Protein AF-A0A7S0Y598-F1 (afdb_monomer_lite)

Radius of gyration: 18.33 Å; chains: 1; bounding box: 44×48×48 Å

Organism: Hemiselmis andersenii (NCBI:txid464988)

InterPro domains:
  IPR036770 Ankyrin repeat-containing domain superfamily [G3DSA:1.25.40.20] (1-111)
  IPR036770 Ankyrin repeat-containing domain superfamily [SSF48403] (4-47)

Secondary structure (DSSP, 8-state):
-HHHHHHHHHHHTT-GGGGG---TTS--HHHHHHHTT-HHHHHHHHHHTSEEEEEEETTEEEEEE--TTTS------GGG-TT-SS--S-TT-S--TT---S----------

pLDDT: mean 71.11, std 19.18, range [39.94, 94.44]

Sequence (112 aa):
HRQSHIIEWLMNNGAAPSLQVMNDDYLTPFTLAARHGFVDIFYMFLTRYMRDTAWRYGEVQMSRMSLEQLDSFRMGHPTDFEDAEKTIPKPWALHSDKWRSAIEVIVEHEVD

Structure (mmCIF, N/CA/C/O backbone):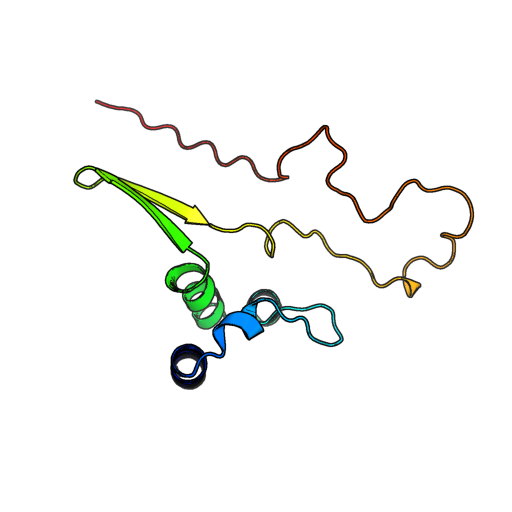
data_AF-A0A7S0Y598-F1
#
_entry.id   AF-A0A7S0Y598-F1
#
loop_
_atom_site.group_PDB
_atom_site.id
_atom_site.type_symbol
_atom_site.label_atom_id
_atom_site.label_alt_id
_atom_site.label_comp_id
_atom_site.label_asym_id
_atom_site.label_entity_id
_atom_site.label_seq_id
_atom_site.pdbx_PDB_ins_code
_atom_site.Cartn_x
_atom_site.Cartn_y
_atom_site.Cartn_z
_atom_site.occupancy
_atom_site.B_iso_or_equiv
_atom_site.auth_seq_id
_atom_site.auth_comp_id
_atom_site.auth_asym_id
_atom_site.auth_atom_id
_atom_site.pdbx_PDB_model_num
ATOM 1 N N . HIS A 1 1 ? -0.415 -21.075 -6.825 1.00 57.09 1 HIS A N 1
ATOM 2 C CA . HIS A 1 1 ? 0.238 -21.807 -5.707 1.00 57.09 1 HIS A CA 1
ATOM 3 C C . HIS A 1 1 ? 1.770 -21.733 -5.666 1.00 57.09 1 HIS A C 1
ATOM 5 O O . HIS A 1 1 ? 2.301 -21.416 -4.613 1.00 57.09 1 HIS A O 1
ATOM 11 N N . ARG A 1 2 ? 2.526 -22.005 -6.747 1.00 71.38 2 ARG A N 1
ATOM 12 C CA . ARG A 1 2 ? 4.010 -21.971 -6.675 1.00 71.38 2 ARG A CA 1
ATOM 13 C C . ARG A 1 2 ? 4.586 -20.558 -6.494 1.00 71.38 2 ARG A C 1
ATOM 15 O O . ARG A 1 2 ? 5.546 -20.374 -5.760 1.00 71.38 2 ARG A O 1
ATOM 22 N N . GLN A 1 3 ? 3.984 -19.568 -7.152 1.00 78.12 3 GLN A N 1
ATOM 23 C CA . GLN A 1 3 ? 4.460 -18.180 -7.137 1.00 78.12 3 GLN A CA 1
ATOM 24 C C . GLN A 1 3 ? 4.202 -17.478 -5.797 1.00 78.12 3 GLN A C 1
ATOM 26 O O . GLN A 1 3 ? 5.066 -16.751 -5.326 1.00 78.12 3 GLN A O 1
ATOM 31 N N . SER A 1 4 ? 3.071 -17.751 -5.136 1.00 83.81 4 SER A N 1
ATOM 32 C CA . SER A 1 4 ? 2.750 -17.176 -3.823 1.00 83.81 4 SER A CA 1
ATOM 33 C C . SER A 1 4 ? 3.786 -17.549 -2.763 1.00 83.81 4 SER A C 1
ATOM 35 O O . SER A 1 4 ? 4.203 -16.686 -2.006 1.00 83.81 4 SER A O 1
ATOM 37 N N . HIS A 1 5 ? 4.279 -18.792 -2.763 1.00 87.62 5 HIS A N 1
ATOM 38 C CA . HIS A 1 5 ? 5.296 -19.225 -1.801 1.00 87.62 5 HIS A CA 1
ATOM 39 C C . HIS A 1 5 ? 6.656 -18.541 -2.018 1.00 87.62 5 HIS A C 1
ATOM 41 O O . HIS A 1 5 ? 7.337 -18.184 -1.062 1.00 87.62 5 HIS A O 1
ATOM 47 N N . ILE A 1 6 ? 7.040 -18.311 -3.278 1.00 88.88 6 ILE A N 1
ATOM 48 C CA . ILE A 1 6 ? 8.263 -17.564 -3.609 1.00 88.88 6 ILE A CA 1
ATOM 49 C C . ILE A 1 6 ? 8.123 -16.109 -3.161 1.00 88.88 6 ILE A C 1
ATOM 51 O O . ILE A 1 6 ? 9.053 -15.552 -2.586 1.00 88.88 6 ILE A O 1
ATOM 55 N N . ILE A 1 7 ? 6.958 -15.504 -3.397 1.00 89.31 7 ILE A N 1
ATOM 56 C CA . ILE A 1 7 ? 6.681 -14.133 -2.971 1.00 89.31 7 ILE A CA 1
ATOM 57 C C . ILE A 1 7 ? 6.717 -14.036 -1.443 1.00 89.31 7 ILE A C 1
ATOM 59 O O . ILE A 1 7 ? 7.390 -13.158 -0.920 1.00 89.31 7 ILE A O 1
ATOM 63 N N . GLU A 1 8 ? 6.078 -14.954 -0.718 1.00 90.19 8 GLU A N 1
ATOM 64 C CA . GLU A 1 8 ? 6.160 -15.016 0.748 1.00 90.19 8 GLU A CA 1
ATOM 65 C C . GLU A 1 8 ? 7.608 -15.131 1.233 1.00 90.19 8 GLU A C 1
ATOM 67 O O . GLU A 1 8 ? 8.020 -14.398 2.133 1.00 90.19 8 GLU A O 1
ATOM 72 N N . TRP A 1 9 ? 8.400 -16.010 0.612 1.00 92.25 9 TRP A N 1
ATOM 73 C CA . TRP A 1 9 ? 9.815 -16.149 0.936 1.00 92.25 9 TRP A CA 1
ATOM 74 C C . TRP A 1 9 ? 10.580 -14.839 0.700 1.00 92.25 9 TRP A C 1
ATOM 76 O O . TRP A 1 9 ? 11.316 -14.407 1.583 1.00 92.25 9 TRP A O 1
ATOM 86 N N . LEU A 1 10 ? 10.368 -14.160 -0.431 1.00 91.19 10 LEU A N 1
ATOM 87 C CA . LEU A 1 10 ? 10.992 -12.863 -0.721 1.00 91.19 10 LEU A CA 1
ATOM 88 C C . LEU A 1 10 ? 10.603 -11.799 0.312 1.00 91.19 10 LEU A C 1
ATOM 90 O O . LEU A 1 10 ? 11.467 -11.086 0.824 1.00 91.19 10 LEU A O 1
ATOM 94 N N . MET A 1 11 ? 9.320 -11.720 0.664 1.00 90.56 11 MET A N 1
ATOM 95 C CA . MET A 1 11 ? 8.820 -10.757 1.649 1.00 90.56 11 MET A CA 1
ATOM 96 C C . MET A 1 11 ? 9.436 -10.981 3.027 1.00 90.56 11 MET A C 1
ATOM 98 O O . MET A 1 11 ? 9.864 -10.025 3.671 1.00 90.56 11 MET A O 1
ATOM 102 N N . ASN A 1 12 ? 9.563 -12.242 3.442 1.00 91.50 12 ASN A N 1
ATOM 103 C CA . ASN A 1 12 ? 10.199 -12.610 4.706 1.00 91.50 12 ASN A CA 1
ATOM 104 C C . ASN A 1 12 ? 11.707 -12.306 4.728 1.00 91.50 12 ASN A C 1
ATOM 106 O O . ASN A 1 12 ? 12.279 -12.151 5.802 1.00 91.50 12 ASN A O 1
ATOM 110 N N . ASN A 1 13 ? 12.346 -12.188 3.560 1.00 94.06 13 ASN A N 1
ATOM 111 C CA . ASN A 1 13 ? 13.754 -11.805 3.413 1.00 94.06 13 ASN A CA 1
ATOM 112 C C . ASN A 1 13 ? 13.946 -10.292 3.178 1.00 94.06 13 ASN A C 1
ATOM 114 O O . ASN A 1 13 ? 15.015 -9.864 2.747 1.00 94.06 13 ASN A O 1
ATOM 118 N N . GLY A 1 14 ? 12.932 -9.467 3.462 1.00 87.88 14 GLY A N 1
ATOM 119 C CA . GLY A 1 14 ? 13.055 -8.008 3.415 1.00 87.88 14 GLY A CA 1
ATOM 120 C C . GLY A 1 14 ? 12.775 -7.378 2.051 1.00 87.88 14 GLY A C 1
ATOM 121 O O . GLY A 1 14 ? 13.064 -6.200 1.864 1.00 87.88 14 GLY A O 1
ATOM 122 N N . ALA A 1 15 ? 12.159 -8.105 1.113 1.00 89.12 15 ALA A N 1
ATOM 123 C CA . ALA A 1 15 ? 11.737 -7.547 -0.177 1.00 89.12 15 ALA A CA 1
ATOM 124 C C . ALA A 1 15 ? 10.481 -6.648 -0.095 1.00 89.12 15 ALA A C 1
ATOM 126 O O . ALA A 1 15 ? 9.955 -6.231 -1.124 1.00 89.12 15 ALA A O 1
ATOM 127 N N . ALA A 1 16 ? 9.985 -6.327 1.105 1.00 84.06 16 ALA A N 1
ATOM 128 C CA . ALA A 1 16 ? 8.803 -5.482 1.294 1.00 84.06 16 ALA A CA 1
ATOM 129 C C . ALA A 1 16 ? 8.882 -4.108 0.585 1.00 84.06 16 ALA A C 1
ATOM 131 O O . ALA A 1 16 ? 7.885 -3.719 -0.027 1.00 84.06 16 ALA A O 1
ATOM 132 N N . PRO A 1 17 ? 10.028 -3.388 0.559 1.00 84.81 17 PRO A N 1
ATOM 133 C CA . PRO A 1 17 ? 10.133 -2.123 -0.173 1.00 84.81 17 PRO A CA 1
ATOM 134 C C . PRO A 1 17 ? 9.917 -2.274 -1.685 1.00 84.81 17 PRO A C 1
ATOM 136 O O . PRO A 1 17 ? 9.450 -1.344 -2.339 1.00 84.81 17 PRO A O 1
ATOM 139 N N . SER A 1 18 ? 10.195 -3.455 -2.248 1.00 85.38 18 SER A N 1
ATOM 140 C CA . SER A 1 18 ? 10.025 -3.733 -3.678 1.00 85.38 18 SER A CA 1
ATOM 141 C C . SER A 1 18 ? 8.560 -3.720 -4.129 1.00 85.38 18 SER A C 1
ATOM 143 O O . SER A 1 18 ? 8.308 -3.602 -5.323 1.00 85.38 18 SER A O 1
ATOM 145 N N . LEU A 1 19 ? 7.588 -3.781 -3.208 1.00 83.94 19 LEU A N 1
ATOM 146 C CA . LEU A 1 19 ? 6.160 -3.629 -3.529 1.00 83.94 19 LEU A CA 1
ATOM 147 C C . LEU A 1 19 ? 5.799 -2.249 -4.081 1.00 83.94 19 LEU A C 1
ATOM 149 O O . LEU A 1 19 ? 4.799 -2.120 -4.786 1.00 83.94 19 LEU A O 1
ATOM 153 N N . GLN A 1 20 ? 6.587 -1.231 -3.737 1.00 82.38 20 GLN A N 1
ATOM 154 C CA . GLN A 1 20 ? 6.369 0.153 -4.157 1.00 82.38 20 GLN A CA 1
ATOM 155 C C . GLN A 1 20 ? 7.204 0.533 -5.385 1.00 82.38 20 GLN A C 1
ATOM 157 O O . GLN A 1 20 ? 7.001 1.594 -5.966 1.00 82.38 20 GLN A O 1
ATOM 162 N N . VAL A 1 21 ? 8.140 -0.328 -5.790 1.00 82.50 21 VAL A N 1
ATOM 163 C CA . VAL A 1 21 ? 9.014 -0.079 -6.938 1.00 82.50 21 VAL A CA 1
ATOM 164 C C . VAL A 1 21 ? 8.259 -0.388 -8.226 1.00 82.50 21 VAL A C 1
ATOM 166 O O . VAL A 1 21 ? 7.588 -1.413 -8.336 1.00 82.50 21 VAL A O 1
ATOM 169 N N . MET A 1 22 ? 8.379 0.509 -9.199 1.00 81.50 22 MET A N 1
ATOM 170 C CA . MET A 1 22 ? 7.797 0.356 -10.528 1.00 81.50 22 MET A CA 1
ATOM 171 C C . MET A 1 22 ? 8.806 -0.273 -11.493 1.00 81.50 22 MET A C 1
ATOM 173 O O . MET A 1 22 ? 10.012 -0.056 -11.362 1.00 81.50 22 MET A O 1
ATOM 177 N N . ASN A 1 23 ? 8.311 -1.048 -12.456 1.00 82.31 23 ASN A N 1
ATOM 178 C CA . ASN A 1 23 ? 9.098 -1.497 -13.604 1.00 82.31 23 ASN A CA 1
ATOM 179 C C . ASN A 1 23 ? 9.165 -0.407 -14.699 1.00 82.31 23 ASN A C 1
ATOM 181 O O . ASN A 1 23 ? 8.605 0.678 -14.539 1.00 82.31 23 ASN A O 1
ATOM 185 N N . ASP A 1 24 ? 9.804 -0.718 -15.830 1.00 86.25 24 ASP A N 1
ATOM 186 C CA . ASP A 1 24 ? 9.922 0.192 -16.984 1.00 86.25 24 ASP A CA 1
ATOM 187 C C . ASP A 1 24 ? 8.560 0.583 -17.599 1.00 86.25 24 ASP A C 1
ATOM 189 O O . ASP A 1 24 ? 8.448 1.620 -18.246 1.00 86.25 24 ASP A O 1
ATOM 193 N N . ASP A 1 25 ? 7.508 -0.206 -17.347 1.00 79.00 25 ASP A N 1
ATOM 194 C CA . ASP A 1 25 ? 6.124 0.085 -17.749 1.00 79.00 25 ASP A CA 1
ATOM 195 C C . ASP A 1 25 ? 5.351 0.906 -16.698 1.00 79.00 25 ASP A C 1
ATOM 197 O O . ASP A 1 25 ? 4.125 1.019 -16.782 1.00 79.00 25 ASP A O 1
ATOM 201 N N . TYR A 1 26 ? 6.030 1.433 -15.676 1.00 77.94 26 TYR A N 1
ATOM 202 C CA . TYR A 1 26 ? 5.430 2.144 -14.542 1.00 77.94 26 TYR A CA 1
ATOM 203 C C . TYR A 1 26 ? 4.440 1.301 -13.716 1.00 77.94 26 TYR A C 1
ATOM 205 O O . TYR A 1 26 ? 3.532 1.828 -13.072 1.00 77.94 26 TYR A O 1
ATOM 213 N N . LEU A 1 27 ? 4.616 -0.023 -13.705 1.00 79.88 27 LEU A N 1
ATOM 214 C CA . LEU A 1 27 ? 3.785 -0.957 -12.948 1.00 79.88 27 LEU A CA 1
ATOM 215 C C . LEU A 1 27 ? 4.511 -1.463 -11.706 1.00 79.88 27 LEU A C 1
ATOM 217 O O . LEU A 1 27 ? 5.628 -1.975 -11.761 1.00 79.88 27 LEU A O 1
ATOM 221 N N . THR A 1 28 ? 3.824 -1.371 -10.576 1.00 87.19 28 THR A N 1
ATOM 222 C CA . THR A 1 28 ? 4.192 -2.041 -9.327 1.00 87.19 28 THR A CA 1
ATOM 223 C C . THR A 1 28 ? 3.822 -3.528 -9.389 1.00 87.19 28 THR A C 1
ATOM 225 O O . THR A 1 28 ? 2.928 -3.910 -10.150 1.00 87.19 28 THR A O 1
ATOM 228 N N . PRO A 1 29 ? 4.411 -4.404 -8.553 1.00 88.19 29 PRO A N 1
ATOM 229 C CA . PRO A 1 29 ? 4.026 -5.818 -8.499 1.00 88.19 29 PRO A CA 1
ATOM 230 C C . PRO A 1 29 ? 2.519 -6.052 -8.293 1.00 88.19 29 PRO A C 1
ATOM 232 O O . PRO A 1 29 ? 1.958 -7.025 -8.799 1.00 88.19 29 PRO A O 1
ATOM 235 N N . PHE A 1 30 ? 1.849 -5.144 -7.583 1.00 87.12 30 PHE A N 1
ATOM 236 C CA . PHE A 1 30 ? 0.409 -5.184 -7.345 1.00 87.12 30 PHE A CA 1
ATOM 237 C C . PHE A 1 30 ? -0.412 -4.847 -8.596 1.00 87.12 30 PHE A C 1
ATOM 239 O O . PHE A 1 30 ? -1.308 -5.604 -8.9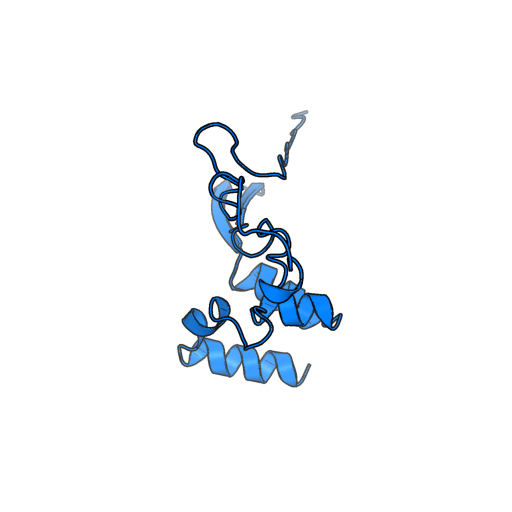76 1.00 87.12 30 PHE A O 1
ATOM 246 N N . THR A 1 31 ? -0.077 -3.750 -9.279 1.00 83.81 31 THR A N 1
ATOM 247 C CA . THR A 1 31 ? -0.752 -3.346 -10.525 1.00 83.81 31 THR A CA 1
ATOM 248 C C . THR A 1 31 ? -0.443 -4.310 -11.673 1.00 83.81 31 THR A C 1
ATOM 250 O O . THR A 1 31 ? -1.313 -4.586 -12.500 1.00 83.81 31 THR A O 1
ATOM 253 N N . LEU A 1 32 ? 0.744 -4.922 -11.673 1.00 87.06 32 LEU A N 1
ATOM 254 C CA . LEU A 1 32 ? 1.117 -5.999 -12.586 1.00 87.06 32 LEU A CA 1
ATOM 255 C C . LEU A 1 32 ? 0.245 -7.247 -12.371 1.00 87.06 32 LEU A C 1
ATOM 257 O O . LEU A 1 32 ? -0.279 -7.806 -13.336 1.00 87.06 32 LEU A O 1
ATOM 261 N N . ALA A 1 33 ? 0.024 -7.656 -11.117 1.00 88.75 33 ALA A N 1
ATOM 262 C CA . ALA A 1 33 ? -0.873 -8.769 -10.799 1.00 88.75 33 ALA A CA 1
ATOM 263 C C . ALA A 1 33 ? -2.311 -8.499 -11.276 1.00 88.75 33 ALA A C 1
ATOM 265 O O . ALA A 1 33 ? -2.940 -9.394 -11.842 1.00 88.75 33 ALA A O 1
ATOM 266 N N . ALA A 1 34 ? -2.803 -7.265 -11.121 1.00 87.44 34 ALA A N 1
ATOM 267 C CA . ALA A 1 34 ? -4.112 -6.861 -11.632 1.00 87.44 34 ALA A CA 1
ATOM 268 C C . ALA A 1 34 ? -4.173 -6.903 -13.171 1.00 87.44 34 ALA A C 1
ATOM 270 O O . ALA A 1 34 ? -5.097 -7.492 -13.733 1.00 87.44 34 ALA A O 1
ATOM 271 N N . ARG A 1 35 ? -3.164 -6.349 -13.861 1.00 85.06 35 ARG A N 1
ATOM 272 C CA . ARG A 1 35 ? -3.088 -6.313 -15.334 1.00 85.06 35 ARG A CA 1
ATOM 273 C C . ARG A 1 35 ? -3.098 -7.708 -15.960 1.00 85.06 35 ARG A C 1
ATOM 275 O O . ARG A 1 35 ? -3.724 -7.902 -16.997 1.00 85.06 35 ARG A O 1
ATOM 282 N N . HIS A 1 36 ? -2.410 -8.664 -15.342 1.00 86.94 36 HIS A N 1
ATOM 283 C CA . HIS A 1 36 ? -2.308 -10.038 -15.842 1.00 86.94 36 HIS A CA 1
ATOM 284 C C . HIS A 1 36 ? -3.397 -10.981 -15.308 1.00 86.94 36 HIS A C 1
ATOM 286 O O . HIS A 1 36 ? -3.408 -12.157 -15.668 1.00 86.94 36 HIS A O 1
ATOM 292 N N . GLY A 1 37 ? -4.316 -10.495 -14.466 1.00 88.06 37 GLY A N 1
ATOM 293 C CA . GLY A 1 37 ? -5.392 -11.314 -13.904 1.00 88.06 37 GLY A CA 1
ATOM 294 C C . GLY A 1 37 ? -4.914 -12.348 -12.878 1.00 88.06 37 GLY A C 1
ATOM 295 O O . GLY A 1 37 ? -5.560 -13.378 -12.690 1.00 88.06 37 GLY A O 1
ATOM 296 N N . PHE A 1 38 ? -3.793 -12.104 -12.195 1.00 91.06 38 PHE A N 1
ATOM 297 C CA . PHE A 1 38 ? -3.298 -12.965 -11.116 1.00 91.06 38 PHE A CA 1
ATOM 298 C C . PHE A 1 38 ? -4.049 -12.695 -9.810 1.00 91.06 38 PHE A C 1
ATOM 300 O O . PHE A 1 38 ? -3.500 -12.149 -8.852 1.00 91.06 38 PHE A O 1
ATOM 307 N N . VAL A 1 39 ? -5.316 -13.107 -9.784 1.00 89.75 39 VAL A N 1
ATOM 308 C CA . VAL A 1 39 ? -6.280 -12.844 -8.705 1.00 89.75 39 VAL A CA 1
ATOM 309 C C . VAL A 1 39 ? -5.761 -13.284 -7.329 1.00 89.75 39 VAL A C 1
ATOM 311 O O . VAL A 1 39 ? -5.814 -12.511 -6.376 1.00 89.75 39 VAL A O 1
ATOM 314 N N . ASP A 1 40 ? -5.180 -14.481 -7.224 1.00 90.56 40 ASP A N 1
ATOM 315 C CA . ASP A 1 40 ? -4.650 -14.997 -5.953 1.00 90.56 40 ASP A CA 1
ATOM 316 C C . ASP A 1 40 ? -3.524 -14.120 -5.388 1.00 90.56 40 ASP A C 1
ATOM 318 O O . ASP A 1 40 ? -3.473 -13.832 -4.192 1.00 90.56 40 ASP A O 1
ATOM 322 N N . ILE A 1 41 ? -2.606 -13.691 -6.259 1.00 90.12 41 ILE A N 1
ATOM 323 C CA . ILE A 1 41 ? -1.453 -12.863 -5.889 1.00 90.12 41 ILE A CA 1
ATOM 324 C C . ILE A 1 41 ? -1.925 -11.452 -5.539 1.00 90.12 41 ILE A C 1
ATOM 326 O O . ILE A 1 41 ? -1.467 -10.876 -4.553 1.00 90.12 41 ILE A O 1
ATOM 330 N N . PHE A 1 42 ? -2.885 -10.929 -6.300 1.00 89.69 42 PHE A N 1
ATOM 331 C CA . PHE A 1 42 ? -3.524 -9.652 -6.025 1.00 89.69 42 PHE A CA 1
ATOM 332 C C . PHE A 1 42 ? -4.156 -9.633 -4.627 1.00 89.69 42 PHE A C 1
ATOM 334 O O . PHE A 1 42 ? -3.829 -8.763 -3.818 1.00 89.69 42 PHE A O 1
ATOM 341 N N . TYR A 1 43 ? -4.987 -10.625 -4.289 1.00 88.81 43 TYR A N 1
ATOM 342 C CA . TYR A 1 43 ? -5.610 -10.702 -2.963 1.00 88.81 43 TYR A CA 1
ATOM 343 C C . TYR A 1 43 ? -4.610 -10.972 -1.840 1.00 88.81 43 TYR A C 1
ATOM 345 O O . TYR A 1 43 ? -4.793 -10.472 -0.726 1.00 88.81 43 TYR A O 1
ATOM 353 N N . MET A 1 44 ? -3.544 -11.723 -2.117 1.00 89.81 44 MET A N 1
ATOM 354 C CA . MET A 1 44 ? -2.444 -11.912 -1.176 1.00 89.81 44 MET A CA 1
ATOM 355 C C . MET A 1 44 ? -1.766 -10.573 -0.851 1.00 89.81 44 MET A C 1
ATOM 357 O O . MET A 1 44 ? -1.586 -10.268 0.329 1.00 89.81 44 MET A O 1
ATOM 361 N N . PHE A 1 45 ? -1.452 -9.752 -1.860 1.00 88.69 45 PHE A N 1
ATOM 362 C CA . PHE A 1 45 ? -0.904 -8.407 -1.660 1.00 88.69 45 PHE A CA 1
ATOM 363 C C . PHE A 1 45 ? -1.852 -7.502 -0.880 1.00 88.69 45 PHE A C 1
ATOM 365 O O . PHE A 1 45 ? -1.467 -6.930 0.144 1.00 88.69 45 PHE A O 1
ATOM 372 N N . LEU A 1 46 ? -3.109 -7.465 -1.313 1.00 87.06 46 LEU A N 1
ATOM 373 C CA . LEU A 1 46 ? -4.160 -6.652 -0.720 1.00 87.06 46 LEU A CA 1
ATOM 374 C C . LEU A 1 46 ? -4.358 -6.953 0.772 1.00 87.06 46 LEU A C 1
ATOM 376 O O . LEU A 1 46 ? -4.476 -6.045 1.589 1.00 87.06 46 LEU A O 1
ATOM 380 N N . THR A 1 47 ? -4.393 -8.236 1.130 1.00 86.06 47 THR A N 1
ATOM 381 C CA . THR A 1 47 ? -4.768 -8.676 2.479 1.00 86.06 47 THR A CA 1
ATOM 382 C C . THR A 1 47 ? -3.596 -8.671 3.450 1.00 86.06 47 THR A C 1
ATOM 384 O O . THR A 1 47 ? -3.797 -8.394 4.628 1.00 86.06 47 THR A O 1
ATOM 387 N N . ARG A 1 48 ? -2.387 -9.011 2.986 1.00 86.88 48 ARG A N 1
ATOM 388 C CA . ARG A 1 48 ? -1.236 -9.229 3.876 1.00 86.88 48 ARG A CA 1
ATOM 389 C C . ARG A 1 48 ? -0.275 -8.055 3.964 1.00 86.88 48 ARG A C 1
ATOM 391 O O . ARG A 1 48 ? 0.441 -7.963 4.952 1.00 86.88 48 ARG A O 1
ATOM 398 N N . TYR A 1 49 ? -0.228 -7.206 2.939 1.00 84.31 49 TYR A N 1
ATOM 399 C CA . TYR A 1 49 ? 0.809 -6.176 2.829 1.00 84.31 49 TYR A CA 1
ATOM 400 C C . TYR A 1 49 ? 0.255 -4.761 2.636 1.00 84.31 49 TYR A C 1
ATOM 402 O O . TYR A 1 49 ? 0.986 -3.802 2.846 1.00 84.31 49 TYR A O 1
ATOM 410 N N . MET A 1 50 ? -1.013 -4.616 2.240 1.00 81.00 50 MET A N 1
ATOM 411 C CA . MET A 1 50 ? -1.642 -3.307 1.994 1.00 81.00 50 MET A CA 1
ATOM 412 C C . MET A 1 50 ? -2.792 -2.979 2.949 1.00 81.00 50 MET A C 1
ATOM 414 O O . MET A 1 50 ? -3.356 -1.887 2.872 1.00 81.00 50 MET A O 1
ATOM 418 N N . ARG A 1 51 ? -3.157 -3.921 3.823 1.00 84.44 51 ARG A N 1
ATOM 419 C CA . ARG A 1 51 ? -4.231 -3.776 4.803 1.00 84.44 51 ARG A CA 1
ATOM 420 C C . ARG A 1 51 ? -3.641 -3.727 6.205 1.00 84.44 51 ARG A C 1
ATOM 422 O O . ARG A 1 51 ? -3.059 -4.704 6.662 1.00 84.44 51 ARG A O 1
ATOM 429 N N . ASP A 1 52 ? -3.924 -2.639 6.902 1.00 84.75 52 ASP A N 1
ATOM 430 C CA . ASP A 1 52 ? -3.624 -2.464 8.317 1.00 84.75 52 ASP A CA 1
ATOM 431 C C . ASP A 1 52 ? -4.910 -2.522 9.136 1.00 84.75 52 ASP A C 1
ATOM 433 O O . ASP A 1 52 ? -5.976 -2.106 8.684 1.00 84.75 52 ASP A O 1
ATOM 437 N N . THR A 1 53 ? -4.835 -3.017 10.369 1.00 86.06 53 THR A N 1
ATOM 438 C CA . THR A 1 53 ? -5.970 -2.934 11.300 1.00 86.06 53 THR A CA 1
ATOM 439 C C . THR A 1 53 ? -5.845 -1.642 12.094 1.00 86.06 53 THR A C 1
ATOM 441 O O . THR A 1 53 ? -4.904 -1.486 12.866 1.00 86.06 53 THR A O 1
ATOM 444 N N . ALA A 1 54 ? -6.778 -0.711 11.896 1.00 88.19 54 ALA A N 1
ATOM 445 C CA . ALA A 1 54 ? -6.787 0.569 12.599 1.00 88.19 54 ALA A CA 1
ATOM 446 C C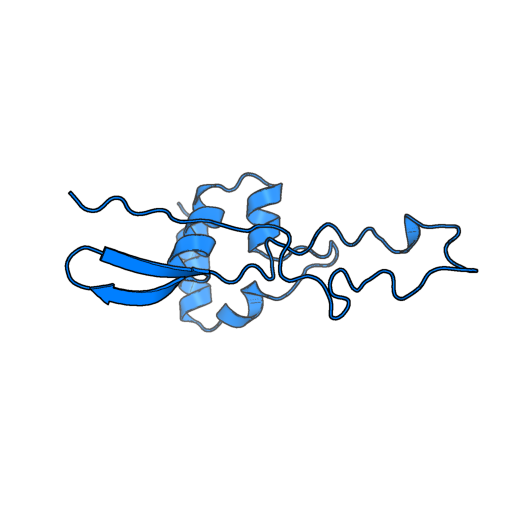 . ALA A 1 54 ? -7.284 0.401 14.040 1.00 88.19 54 ALA A C 1
ATOM 448 O O . ALA A 1 54 ? -6.673 0.914 14.975 1.00 88.19 54 ALA A O 1
ATOM 449 N N . TRP A 1 55 ? -8.379 -0.338 14.223 1.00 89.69 55 TRP A N 1
ATOM 450 C CA . TRP A 1 55 ? -8.906 -0.699 15.536 1.00 89.69 55 TRP A CA 1
ATOM 451 C C . TRP A 1 55 ? -9.819 -1.924 15.443 1.00 89.69 55 TRP A C 1
ATOM 453 O O . TRP A 1 55 ? -10.295 -2.292 14.366 1.00 89.69 55 TRP A O 1
ATOM 463 N N . ARG A 1 56 ? -10.069 -2.552 16.595 1.00 94.06 56 ARG A N 1
ATOM 464 C CA . ARG A 1 56 ? -11.012 -3.662 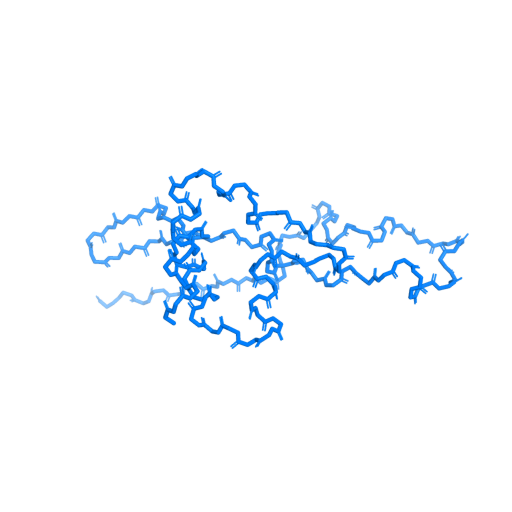16.749 1.00 94.06 56 ARG A CA 1
ATOM 465 C C . ARG A 1 56 ? -11.794 -3.506 18.049 1.00 94.06 56 ARG A C 1
ATOM 467 O O . ARG A 1 56 ? -11.196 -3.243 19.090 1.00 94.06 56 ARG A O 1
ATOM 474 N N . TYR A 1 57 ? -13.104 -3.703 17.983 1.00 91.88 57 TYR A N 1
ATOM 475 C CA . TYR A 1 57 ? -14.022 -3.686 19.114 1.00 91.88 57 TYR A CA 1
ATOM 476 C C . TYR A 1 57 ? -14.980 -4.879 19.021 1.00 91.88 57 TYR A C 1
ATOM 478 O O . TYR A 1 57 ? -15.828 -4.934 18.134 1.00 91.88 57 TYR A O 1
ATOM 486 N N . GLY A 1 58 ? -14.835 -5.847 19.931 1.00 94.44 58 GLY A N 1
ATOM 487 C CA . GLY A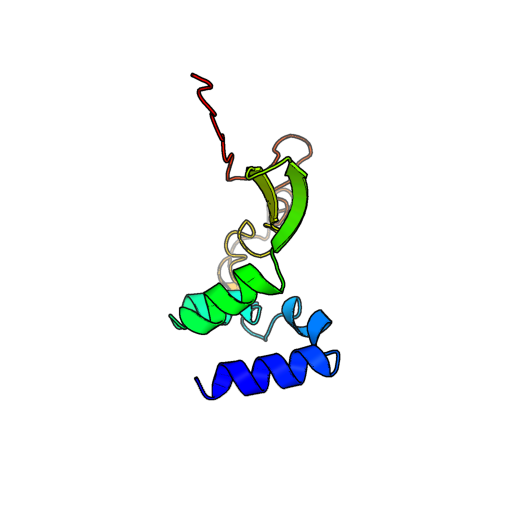 1 58 ? -15.601 -7.094 19.876 1.00 94.44 58 GLY A CA 1
ATOM 488 C C . GLY A 1 58 ? -15.399 -7.816 18.540 1.00 94.44 58 GLY A C 1
ATOM 489 O O . GLY A 1 58 ? -14.264 -8.124 18.168 1.00 94.44 58 GLY A O 1
ATOM 490 N N . GLU A 1 59 ? -16.499 -8.049 17.823 1.00 92.06 59 GLU A N 1
ATOM 491 C CA . GLU A 1 59 ? -16.515 -8.656 16.483 1.00 92.06 59 GLU A CA 1
ATOM 492 C C . GLU A 1 59 ? -16.277 -7.643 15.348 1.00 92.06 59 GLU A C 1
ATOM 494 O O . GLU A 1 59 ? -15.984 -8.032 14.218 1.00 92.06 59 GLU A O 1
ATOM 499 N N . VAL A 1 60 ? -16.354 -6.340 15.636 1.00 91.81 60 VAL A N 1
ATOM 500 C CA . VAL A 1 60 ? -16.198 -5.274 14.641 1.00 91.81 60 VAL A CA 1
ATOM 501 C C . VAL A 1 60 ? -14.732 -4.868 14.539 1.00 91.81 60 VAL A C 1
ATOM 503 O O . VAL A 1 60 ? -14.055 -4.640 15.543 1.00 91.81 60 VAL A O 1
ATOM 506 N N . GLN A 1 61 ? -14.226 -4.727 13.316 1.00 92.25 61 GLN A N 1
ATOM 507 C CA . GLN A 1 61 ? -12.889 -4.195 13.064 1.00 92.25 61 GLN A CA 1
ATOM 508 C C . GLN A 1 61 ? -12.911 -3.160 11.947 1.00 92.25 61 GLN A C 1
ATOM 510 O O . GLN A 1 61 ? -13.606 -3.328 10.947 1.00 92.25 61 GLN A O 1
ATOM 515 N N . MET A 1 62 ? -12.083 -2.130 12.088 1.00 86.75 62 MET A N 1
ATOM 516 C CA . MET A 1 62 ? -11.785 -1.203 11.007 1.00 86.75 62 MET A CA 1
ATOM 517 C C . MET A 1 62 ? -10.415 -1.534 10.439 1.00 86.75 62 MET A C 1
ATOM 519 O O . MET A 1 62 ? -9.394 -1.435 11.124 1.00 86.75 62 MET A O 1
ATOM 523 N N . SER A 1 63 ? -10.390 -1.896 9.162 1.00 85.44 63 SER A N 1
ATOM 524 C CA . SER A 1 63 ? -9.153 -2.032 8.406 1.00 85.44 63 SER A CA 1
ATOM 525 C C . SER A 1 63 ? -8.904 -0.785 7.568 1.00 85.44 63 SER A C 1
ATOM 527 O O . SER A 1 63 ? -9.789 -0.349 6.832 1.00 85.44 63 SER A O 1
ATOM 529 N N . ARG A 1 64 ? -7.695 -0.239 7.645 1.00 80.31 64 ARG A N 1
ATOM 530 C CA . ARG A 1 64 ? -7.205 0.803 6.749 1.00 80.31 64 ARG A CA 1
ATOM 531 C C . ARG A 1 64 ? -6.465 0.156 5.583 1.00 80.31 64 ARG A C 1
ATOM 533 O O . ARG A 1 64 ? -5.776 -0.844 5.755 1.00 80.31 64 ARG A O 1
ATOM 540 N N . MET A 1 65 ? -6.595 0.743 4.403 1.00 78.81 65 MET A N 1
ATOM 541 C CA . MET A 1 65 ? -5.861 0.334 3.212 1.00 78.81 65 MET A CA 1
ATOM 542 C C . MET A 1 65 ? -5.219 1.553 2.569 1.00 78.81 65 MET A C 1
ATOM 544 O O . MET A 1 65 ? -5.862 2.600 2.470 1.00 78.81 65 MET A O 1
ATOM 548 N N . SER A 1 66 ? -3.959 1.429 2.152 1.00 73.81 66 SER A N 1
ATOM 549 C CA . SER A 1 66 ? -3.324 2.479 1.354 1.00 73.81 66 SER A CA 1
ATOM 550 C C . SER A 1 66 ? -3.886 2.448 -0.066 1.00 73.81 66 SER A C 1
ATOM 552 O O . SER A 1 66 ? -3.837 1.416 -0.734 1.00 73.81 66 SER A O 1
ATOM 554 N N . LEU A 1 67 ? -4.425 3.581 -0.522 1.00 73.81 67 LEU A N 1
ATOM 555 C CA . LEU A 1 67 ? -4.934 3.746 -1.885 1.00 73.81 67 LEU A CA 1
ATOM 556 C C . LEU A 1 67 ? -3.872 4.285 -2.850 1.00 73.81 67 LEU A C 1
ATOM 558 O O . LEU A 1 67 ? -4.182 4.505 -4.012 1.00 73.81 67 LEU A O 1
ATOM 562 N N . GLU A 1 68 ? -2.624 4.471 -2.415 1.00 71.56 68 GLU A N 1
ATOM 563 C CA . GLU A 1 68 ? -1.565 5.088 -3.231 1.00 71.56 68 GLU A CA 1
ATOM 564 C C . GLU A 1 68 ? -1.379 4.408 -4.594 1.00 71.56 68 GLU A C 1
ATOM 566 O O . GLU A 1 68 ? -1.147 5.089 -5.589 1.00 71.56 68 GLU A O 1
ATOM 571 N N . GLN A 1 69 ? -1.540 3.082 -4.653 1.00 71.25 69 GLN A N 1
ATOM 572 C CA . GLN A 1 69 ? -1.439 2.290 -5.888 1.00 71.25 69 GLN A CA 1
ATOM 573 C C . GLN A 1 69 ? -2.787 2.009 -6.576 1.00 71.25 69 GLN A C 1
ATOM 575 O O . GLN A 1 69 ? -2.810 1.427 -7.657 1.00 71.25 69 GLN A O 1
ATOM 580 N N . LEU A 1 70 ? -3.907 2.354 -5.935 1.00 69.88 70 LEU A N 1
ATOM 581 C CA . LEU A 1 70 ? -5.268 2.129 -6.441 1.00 69.88 70 LEU A CA 1
ATOM 582 C C . LEU A 1 70 ? -5.874 3.403 -7.046 1.00 69.88 70 LEU A C 1
ATOM 584 O O . LEU A 1 70 ? -6.616 3.321 -8.019 1.00 69.88 70 LEU A O 1
ATOM 588 N N . ASP A 1 71 ? -5.550 4.559 -6.467 1.00 62.19 71 ASP A N 1
ATOM 589 C CA . ASP A 1 71 ? -6.080 5.885 -6.816 1.00 62.19 71 ASP A CA 1
ATOM 590 C C . ASP A 1 71 ? -5.164 6.639 -7.801 1.00 62.19 71 ASP A C 1
ATOM 592 O O . ASP A 1 71 ? -5.496 7.713 -8.298 1.00 62.19 71 ASP A O 1
ATOM 596 N N . SER A 1 72 ? -3.996 6.078 -8.134 1.00 57.19 72 SER A N 1
ATOM 597 C CA . SER A 1 72 ? -3.123 6.612 -9.181 1.00 57.19 72 SER A CA 1
ATOM 598 C C . SER A 1 72 ? -3.695 6.259 -10.560 1.00 57.19 72 SER A C 1
ATOM 600 O O . SER A 1 72 ? -3.342 5.265 -11.195 1.00 57.19 72 SER A O 1
ATOM 602 N N . PHE A 1 73 ? -4.632 7.087 -11.027 1.00 46.03 73 PHE A N 1
ATOM 603 C CA . PHE A 1 73 ? -5.132 7.040 -12.398 1.00 46.03 73 PHE A CA 1
ATOM 604 C C . PHE A 1 73 ? -3.961 7.179 -13.384 1.00 46.03 73 PHE A C 1
ATOM 606 O O . PHE A 1 73 ? -3.116 8.059 -13.226 1.00 46.03 73 PHE A O 1
ATOM 613 N N . ARG A 1 74 ? -3.925 6.277 -14.377 1.00 48.19 74 ARG A N 1
ATOM 614 C CA . ARG A 1 74 ? -2.908 6.117 -15.433 1.00 48.19 74 ARG A CA 1
ATOM 615 C C . ARG A 1 74 ? -2.153 7.416 -15.746 1.00 48.19 74 ARG A C 1
ATOM 617 O O . ARG A 1 74 ? -2.665 8.277 -16.458 1.00 48.19 74 ARG A O 1
ATOM 624 N N . MET A 1 75 ? -0.909 7.508 -15.283 1.00 45.25 75 MET A N 1
ATOM 625 C CA . MET A 1 75 ? 0.079 8.395 -15.890 1.00 45.25 75 MET A CA 1
ATOM 626 C C . MET A 1 75 ? 0.329 7.832 -17.294 1.00 45.25 75 MET A C 1
ATOM 628 O O . MET A 1 75 ? 0.973 6.796 -17.437 1.00 45.25 75 MET A O 1
ATOM 632 N N . GLY A 1 76 ? -0.284 8.430 -18.319 1.00 44.56 76 GLY A N 1
ATOM 633 C CA . GLY A 1 76 ? 0.045 8.117 -19.710 1.00 44.56 76 GLY A CA 1
ATOM 634 C C . GLY A 1 76 ? 1.531 8.369 -19.966 1.00 44.56 76 GLY A C 1
ATOM 635 O O . GLY A 1 76 ? 2.162 9.159 -19.254 1.00 44.56 76 GLY A O 1
ATOM 636 N N . HIS A 1 77 ? 2.100 7.695 -20.962 1.00 45.72 77 HIS A N 1
ATOM 637 C CA . HIS A 1 77 ? 3.488 7.932 -21.326 1.00 45.72 77 HIS A CA 1
ATOM 638 C C . HIS A 1 77 ? 3.624 9.402 -21.773 1.00 45.72 77 HIS A C 1
ATOM 640 O O . HIS A 1 77 ? 2.741 9.898 -22.474 1.00 45.72 77 HIS A O 1
ATOM 646 N N . PRO A 1 78 ? 4.694 10.138 -21.420 1.00 48.06 78 PRO A N 1
ATOM 647 C CA . PRO A 1 78 ? 4.873 11.512 -21.892 1.00 48.06 78 PRO A CA 1
ATOM 648 C C . PRO A 1 78 ? 4.819 11.640 -23.423 1.00 48.06 78 PRO A C 1
ATOM 650 O O . PRO A 1 78 ? 4.444 12.690 -23.929 1.00 48.06 78 PRO A O 1
ATOM 653 N N . THR A 1 79 ? 5.144 10.573 -24.166 1.00 50.25 79 THR A N 1
ATOM 654 C CA . THR A 1 79 ? 5.029 10.563 -25.639 1.00 50.25 79 THR A CA 1
ATOM 655 C C . THR A 1 79 ? 3.611 10.357 -26.161 1.00 50.25 79 THR A C 1
ATOM 657 O O . THR A 1 79 ? 3.408 10.519 -27.355 1.00 50.25 79 THR A O 1
ATOM 660 N N . ASP A 1 80 ? 2.638 10.007 -25.317 1.00 50.25 80 ASP A N 1
ATOM 661 C CA . ASP A 1 80 ? 1.228 9.945 -25.730 1.00 50.25 80 ASP A CA 1
ATOM 662 C C . ASP A 1 80 ? 0.623 11.359 -25.866 1.00 50.25 80 ASP A C 1
ATOM 664 O O . ASP A 1 80 ? -0.506 11.520 -26.327 1.00 50.25 80 ASP A O 1
ATOM 668 N N . PHE A 1 81 ? 1.376 12.396 -25.474 1.00 54.34 81 PHE A N 1
ATOM 669 C CA . PHE A 1 81 ? 0.973 13.798 -25.507 1.00 54.34 81 PHE A CA 1
ATOM 670 C C . PHE A 1 81 ? 1.968 14.619 -26.343 1.00 54.34 81 PHE A C 1
ATOM 672 O O . PHE A 1 81 ? 2.726 15.426 -25.808 1.00 54.34 81 PHE A O 1
ATOM 679 N N . GLU A 1 82 ? 1.963 14.422 -27.666 1.00 52.16 82 GLU A N 1
ATOM 680 C CA . GLU A 1 82 ? 2.858 15.113 -28.618 1.00 52.16 82 GLU A CA 1
ATOM 681 C C . GLU A 1 82 ? 2.732 16.655 -28.626 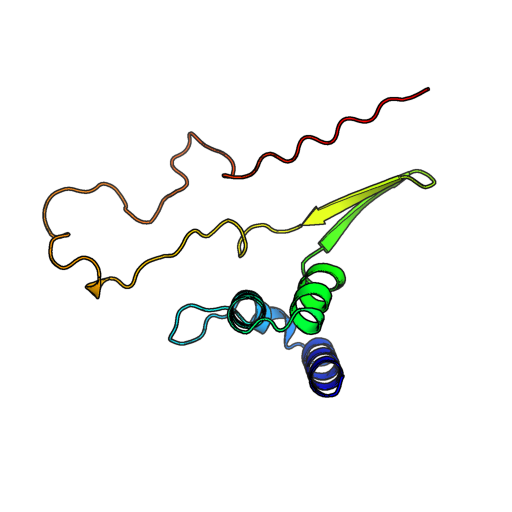1.00 52.16 82 GLU A C 1
ATOM 683 O O . GLU A 1 82 ? 3.627 17.326 -29.128 1.00 52.16 82 GLU A O 1
ATOM 688 N N . ASP A 1 83 ? 1.704 17.243 -27.998 1.00 51.06 83 ASP A N 1
ATOM 689 C CA . ASP A 1 83 ? 1.406 18.685 -28.084 1.00 51.06 83 ASP A CA 1
ATOM 690 C C . ASP A 1 83 ? 1.407 19.442 -26.733 1.00 51.06 83 ASP A C 1
ATOM 692 O O . ASP A 1 83 ? 0.812 20.516 -26.598 1.00 51.06 83 ASP A O 1
ATOM 696 N N . ALA A 1 84 ? 2.068 18.930 -25.690 1.00 50.88 84 ALA A N 1
ATOM 697 C CA . ALA A 1 84 ? 1.998 19.518 -24.341 1.00 50.88 84 ALA A CA 1
ATOM 698 C C . ALA A 1 84 ? 2.889 20.762 -24.101 1.00 50.88 84 ALA A C 1
ATOM 700 O O . ALA A 1 84 ? 3.086 21.166 -22.953 1.00 50.88 84 ALA A O 1
ATOM 701 N N . GLU A 1 85 ? 3.432 21.402 -25.139 1.00 51.03 85 GLU A N 1
ATOM 702 C CA . GLU A 1 85 ? 4.465 22.433 -24.965 1.00 51.03 85 GLU A CA 1
ATOM 703 C C . GLU A 1 85 ? 3.954 23.873 -24.771 1.00 51.03 85 GLU A C 1
ATOM 705 O O . GLU A 1 85 ? 4.763 24.799 -24.814 1.00 51.03 85 GLU A O 1
ATOM 710 N N . LYS A 1 86 ? 2.655 24.142 -24.535 1.00 52.38 86 LYS A N 1
ATOM 711 C CA . LYS A 1 86 ? 2.244 25.562 -24.414 1.00 52.38 86 LYS A CA 1
ATOM 712 C C . LYS A 1 86 ? 1.255 26.032 -23.362 1.00 52.38 86 LYS A C 1
ATOM 714 O O . LYS A 1 86 ? 1.291 27.224 -23.082 1.00 52.38 86 LYS A O 1
ATOM 719 N N . THR A 1 87 ? 0.455 25.208 -22.694 1.00 50.78 87 THR A N 1
ATOM 720 C CA . THR A 1 87 ? -0.519 25.760 -21.721 1.00 50.78 87 THR A CA 1
ATOM 721 C C . THR A 1 87 ? -1.172 24.674 -20.869 1.00 50.78 87 THR A C 1
ATOM 723 O O . THR A 1 87 ? -2.320 24.349 -21.136 1.00 50.78 87 THR A O 1
ATOM 726 N N . ILE A 1 88 ? -0.523 24.095 -19.847 1.00 47.28 88 ILE A N 1
ATOM 727 C CA . ILE A 1 88 ? -1.260 23.247 -18.880 1.00 47.28 88 ILE A CA 1
ATOM 728 C C . ILE A 1 88 ? -0.646 23.349 -17.464 1.00 47.28 88 ILE A C 1
ATOM 730 O O . ILE A 1 88 ? 0.553 23.108 -17.305 1.00 47.28 88 ILE A O 1
ATOM 734 N N . PRO A 1 89 ? -1.420 23.707 -16.415 1.00 45.38 89 PRO A N 1
ATOM 735 C CA . PRO A 1 89 ? -0.939 23.685 -15.035 1.00 45.38 89 PRO A CA 1
ATOM 736 C C . PRO A 1 89 ? -0.664 22.239 -14.603 1.00 45.38 89 PRO A C 1
ATOM 738 O O . PRO A 1 89 ? -1.458 21.363 -14.920 1.00 45.38 89 PRO A O 1
ATOM 741 N N . LYS A 1 90 ? 0.459 22.017 -13.896 1.00 50.00 90 LYS A N 1
ATOM 742 C CA . LYS A 1 90 ? 0.936 20.744 -13.299 1.00 50.00 90 LYS A CA 1
ATOM 743 C C . LYS A 1 90 ? 0.062 19.515 -13.643 1.00 50.00 90 LYS A C 1
ATOM 745 O O . LYS A 1 90 ? -0.820 19.171 -12.858 1.00 50.00 90 LYS A O 1
ATOM 750 N N . PRO A 1 91 ? 0.326 18.822 -14.765 1.00 45.28 91 PRO A N 1
ATOM 751 C CA . PRO A 1 91 ? -0.535 17.742 -15.263 1.00 45.28 91 PRO A CA 1
ATOM 752 C C . PRO A 1 91 ? -0.546 16.483 -14.375 1.00 45.28 91 PRO A C 1
ATOM 754 O O . PRO A 1 91 ? -1.318 15.566 -14.613 1.00 45.28 91 PRO A O 1
ATOM 757 N N . TRP A 1 92 ? 0.307 16.438 -13.350 1.00 47.25 92 TRP A N 1
ATOM 758 C CA . TRP A 1 92 ? 0.533 15.287 -12.471 1.00 47.25 92 TRP A CA 1
ATOM 759 C C . TRP A 1 92 ? -0.066 15.448 -11.066 1.00 47.25 92 TRP A C 1
ATOM 761 O O . TRP A 1 92 ? 0.089 14.566 -10.224 1.00 47.25 92 TRP A O 1
ATOM 771 N N . ALA A 1 93 ? -0.742 16.562 -10.780 1.00 41.31 93 ALA A N 1
ATOM 772 C CA . ALA A 1 93 ? -1.420 16.765 -9.507 1.00 41.31 93 ALA A CA 1
ATOM 773 C C . ALA A 1 93 ? -2.925 16.533 -9.676 1.00 41.31 93 ALA A C 1
ATOM 775 O O . ALA A 1 93 ? -3.683 17.476 -9.892 1.00 41.31 93 ALA A O 1
ATOM 776 N N . LEU A 1 94 ? -3.379 15.287 -9.499 1.00 39.94 94 LEU A N 1
ATOM 777 C CA . LEU A 1 94 ? -4.794 15.051 -9.177 1.00 39.94 94 LEU A CA 1
ATOM 778 C C . LEU A 1 94 ? -5.169 15.739 -7.842 1.00 39.94 94 LEU A C 1
ATOM 780 O O . LEU A 1 94 ? -6.322 16.087 -7.604 1.00 39.94 94 LEU A O 1
ATOM 784 N N . HIS A 1 95 ? -4.165 16.006 -6.999 1.00 46.69 95 HIS A N 1
ATOM 785 C CA . HIS A 1 95 ? -4.271 16.737 -5.742 1.00 46.69 95 HIS A CA 1
ATOM 786 C C . HIS A 1 95 ? -3.769 18.179 -5.904 1.00 46.69 95 HIS A C 1
ATOM 788 O O . HIS A 1 95 ? -2.633 18.513 -5.572 1.00 46.69 95 HIS A O 1
ATOM 794 N N . SER A 1 96 ? -4.635 19.059 -6.410 1.00 45.44 96 SER A N 1
ATOM 795 C CA . SER A 1 96 ? -4.638 20.431 -5.885 1.00 45.44 96 SER A CA 1
ATOM 796 C C . SER A 1 96 ? -5.239 20.400 -4.472 1.00 45.44 96 SER A C 1
ATOM 798 O O . SER A 1 96 ? -5.969 19.458 -4.157 1.00 45.44 96 SER A O 1
ATOM 800 N N . ASP A 1 97 ? -4.970 21.410 -3.635 1.00 49.16 97 ASP A N 1
ATOM 801 C CA . ASP A 1 97 ? -5.365 21.516 -2.209 1.00 49.16 97 ASP A CA 1
ATOM 802 C C . ASP A 1 97 ? -6.878 21.357 -1.905 1.00 49.16 97 ASP A C 1
ATOM 804 O O . ASP A 1 97 ? -7.322 21.568 -0.776 1.00 49.16 97 ASP A O 1
ATOM 808 N N . LYS A 1 98 ? -7.705 21.015 -2.899 1.00 43.12 98 LYS A N 1
ATOM 809 C CA . LYS A 1 98 ? -9.162 21.083 -2.857 1.00 43.12 98 LYS A CA 1
ATOM 810 C C . LYS A 1 98 ? -9.905 19.742 -2.927 1.00 43.12 98 LYS A C 1
ATOM 812 O O . LYS A 1 98 ? -11.087 19.747 -2.605 1.00 43.12 98 LYS A O 1
ATOM 817 N N . TRP A 1 99 ? -9.277 18.615 -3.284 1.00 44.25 99 TRP A N 1
ATOM 818 C CA . TRP A 1 99 ? -9.984 17.318 -3.354 1.00 44.25 99 TRP A CA 1
ATOM 819 C C . TRP A 1 99 ? -9.208 16.166 -2.698 1.00 44.25 99 TRP A C 1
ATOM 821 O O . TRP A 1 99 ? -8.031 15.936 -2.985 1.00 44.25 99 TRP A O 1
ATOM 831 N N . ARG A 1 100 ? -9.893 15.438 -1.804 1.00 45.44 100 ARG A N 1
ATOM 832 C CA . ARG A 1 100 ? -9.418 14.240 -1.096 1.00 45.44 100 ARG A CA 1
ATOM 833 C C . ARG A 1 100 ? -10.061 13.003 -1.736 1.00 45.44 100 ARG A C 1
ATOM 835 O O . ARG A 1 100 ? -11.257 12.837 -1.566 1.00 45.44 100 ARG A O 1
ATOM 842 N N . SER A 1 101 ? -9.248 12.185 -2.413 1.00 42.34 101 SER A N 1
ATOM 843 C CA . SER A 1 101 ? -9.542 10.859 -3.006 1.00 42.34 101 SER A CA 1
ATOM 844 C C . SER A 1 101 ? -10.705 10.754 -4.009 1.00 42.34 101 SER A C 1
ATOM 846 O O . SER A 1 101 ? -11.766 11.340 -3.829 1.00 42.34 101 SER A O 1
ATOM 848 N N . ALA A 1 102 ? -10.523 9.965 -5.078 1.00 43.59 102 ALA A N 1
ATOM 849 C CA . ALA A 1 102 ? -11.576 9.723 -6.078 1.00 43.59 102 ALA A CA 1
ATOM 850 C C . ALA A 1 102 ? -12.625 8.686 -5.626 1.00 43.59 102 ALA A C 1
ATOM 852 O O . ALA A 1 102 ? -13.648 8.512 -6.286 1.00 43.59 102 ALA A O 1
ATOM 853 N N . ILE A 1 103 ? -12.378 7.993 -4.509 1.00 45.72 103 ILE A N 1
ATOM 854 C CA . ILE A 1 103 ? -13.266 6.968 -3.958 1.00 45.72 103 ILE A CA 1
ATOM 855 C C . ILE A 1 103 ? -13.579 7.308 -2.499 1.00 45.72 103 ILE A C 1
ATOM 857 O O . ILE A 1 103 ? -12.721 7.201 -1.622 1.00 45.72 103 ILE A O 1
ATOM 861 N N . GLU A 1 104 ? -14.830 7.688 -2.248 1.00 45.75 104 GLU A N 1
ATOM 862 C CA . GLU A 1 104 ? -15.418 7.797 -0.915 1.00 45.75 104 GLU A CA 1
ATOM 863 C C . GLU A 1 104 ? -16.138 6.478 -0.595 1.00 45.75 104 GLU A C 1
ATOM 865 O O . GLU A 1 104 ? -17.098 6.105 -1.267 1.00 45.75 104 GLU A O 1
ATOM 870 N N . VAL A 1 105 ? -15.652 5.735 0.405 1.00 46.81 105 VAL A N 1
ATOM 871 C CA . VAL A 1 105 ? -16.335 4.534 0.912 1.00 46.81 105 VAL A CA 1
ATOM 872 C C . VAL A 1 105 ? -17.106 4.929 2.165 1.00 46.81 105 VAL A C 1
ATOM 874 O O . VAL A 1 105 ? -16.523 5.056 3.242 1.00 46.81 105 VAL A O 1
ATOM 877 N N . ILE A 1 106 ? -18.414 5.135 2.016 1.00 48.50 106 ILE A N 1
ATOM 878 C CA . ILE A 1 106 ? -19.334 5.367 3.131 1.00 48.50 106 ILE A CA 1
ATOM 879 C C . ILE A 1 106 ? -19.731 3.998 3.686 1.00 48.50 106 ILE A C 1
ATOM 881 O O . ILE A 1 106 ? -20.311 3.179 2.975 1.00 48.50 106 ILE A O 1
ATOM 885 N N . VAL A 1 107 ? -19.387 3.732 4.946 1.00 47.06 107 VAL A N 1
ATOM 886 C CA . VAL A 1 107 ? -19.850 2.542 5.668 1.00 47.06 107 VAL A CA 1
ATOM 887 C C . VAL A 1 107 ? -20.948 2.989 6.625 1.00 47.06 107 VAL A C 1
ATOM 889 O O . VAL A 1 107 ? -20.659 3.549 7.682 1.00 47.06 107 VAL A O 1
ATOM 892 N N . GLU A 1 108 ? -22.203 2.773 6.240 1.00 40.31 108 GLU A N 1
ATOM 893 C CA . GLU A 1 108 ? -23.349 2.954 7.131 1.00 40.31 108 GLU A CA 1
ATOM 894 C C . GLU A 1 108 ? -23.551 1.673 7.949 1.00 40.31 108 GLU A C 1
ATOM 896 O O . GLU A 1 108 ? -23.645 0.578 7.396 1.00 40.31 108 GLU A O 1
ATOM 901 N N . HIS A 1 109 ? -23.586 1.807 9.274 1.00 45.91 109 HIS A N 1
ATOM 902 C CA . HIS A 1 109 ? -23.988 0.736 10.183 1.00 45.91 109 HIS A CA 1
ATOM 903 C C . HIS A 1 109 ? -25.336 1.110 10.804 1.00 45.91 109 HIS A C 1
ATOM 905 O O . HIS A 1 109 ? -25.401 2.043 11.605 1.00 45.91 109 HIS A O 1
ATOM 911 N N . GLU A 1 110 ? -26.395 0.377 10.453 1.00 41.94 110 GLU A N 1
ATOM 912 C CA . GLU A 1 110 ? -27.624 0.333 11.251 1.00 41.94 110 GLU A CA 1
ATOM 913 C C . GLU A 1 110 ? -27.356 -0.500 12.511 1.00 41.94 110 GLU A C 1
ATOM 915 O O . GLU A 1 110 ? -26.809 -1.603 12.442 1.00 41.94 110 GLU A O 1
ATOM 920 N N . VAL A 1 111 ? -27.689 0.070 13.669 1.00 53.50 111 VAL A N 1
ATOM 921 C CA . VAL A 1 111 ? -27.693 -0.626 14.958 1.00 53.50 111 VAL A CA 1
ATOM 922 C C . VAL A 1 111 ? -29.156 -0.894 15.293 1.00 53.50 111 VAL A C 1
ATOM 924 O O . VAL A 1 111 ? -29.889 0.064 15.536 1.00 53.50 111 VAL A O 1
ATOM 927 N N . ASP A 1 112 ? -29.553 -2.167 15.285 1.00 44.66 112 ASP A N 1
ATOM 928 C CA . ASP A 1 112 ? -30.784 -2.644 15.936 1.00 44.66 112 ASP A CA 1
ATOM 929 C C . ASP A 1 112 ? -30.562 -2.819 17.449 1.00 44.66 112 ASP A C 1
ATOM 931 O O . ASP A 1 112 ? -29.497 -3.362 17.840 1.00 44.66 112 ASP A O 1
#

Foldseek 3Di:
DVVVVVVVVCVVVPCLVQQVDADPQRDGPLNVCVVVVVVVVNVVCFPPRFWDWPDDDDPDTDIDGDCPRVQQDDPPDPVVCVPPPDDDPPPRPPDDPPDDTPDDDDDDDDDD